Protein AF-A0A380DRR4-F1 (afdb_monomer_lite)

InterPro domains:
  IPR005499 6-carboxyhexanoate--CoA ligase [PF03744] (2-49)

Organism: Staphylococcus aureus (NCBI:txid1280)

Foldseek 3Di:
DDKDKKWFAAPPHGQDIDIDDDDPVCPVVVVVVRVCCRQVGPSDGTPDMD

Sequence (50 aa):
MYSIKMRSSNQDVHISGAETICEFDKIEQTVQRFYNKGFFHENGQPDFLI

Structure (mmCIF, N/CA/C/O backbone):
data_AF-A0A380DRR4-F1
#
_entry.id   AF-A0A380DRR4-F1
#
loop_
_atom_site.group_PDB
_atom_site.id
_atom_site.type_symbol
_atom_site.lab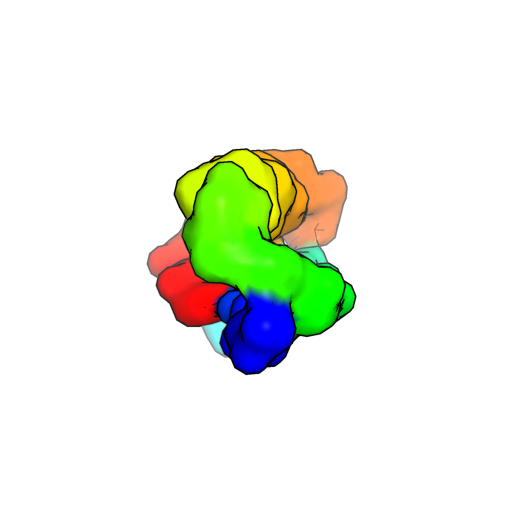el_atom_id
_atom_site.label_alt_id
_atom_site.label_comp_id
_atom_site.label_a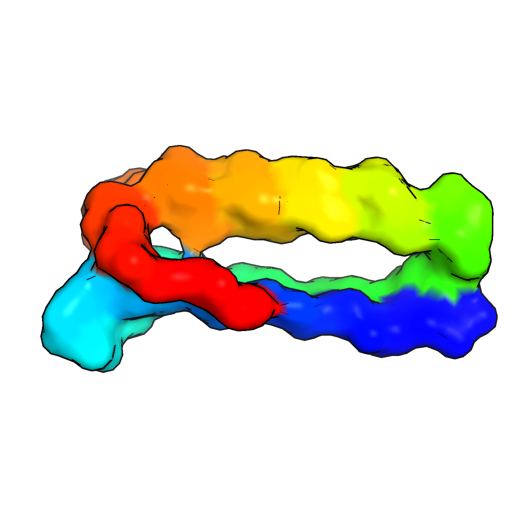sym_id
_atom_site.label_entity_id
_atom_site.label_seq_id
_atom_site.pdbx_PDB_ins_code
_atom_site.Cartn_x
_atom_site.Cartn_y
_atom_site.Cartn_z
_atom_site.occupancy
_atom_site.B_iso_or_equiv
_atom_site.auth_seq_id
_atom_site.auth_comp_id
_atom_site.auth_asym_id
_atom_site.auth_atom_id
_atom_site.pdbx_PDB_model_num
ATOM 1 N N . MET A 1 1 ? -8.133 -4.350 15.523 1.00 94.44 1 MET A N 1
ATOM 2 C CA . MET A 1 1 ? -6.857 -3.913 14.917 1.00 94.44 1 MET A CA 1
ATOM 3 C C . MET A 1 1 ? -6.268 -4.954 13.977 1.00 94.44 1 MET A C 1
ATOM 5 O O . MET A 1 1 ? -6.065 -6.095 14.373 1.00 94.44 1 MET A O 1
ATOM 9 N N . TYR A 1 2 ? -5.986 -4.537 12.743 1.00 98.25 2 TYR A N 1
ATOM 10 C CA . TYR A 1 2 ? -5.456 -5.342 11.641 1.00 98.25 2 TYR A CA 1
ATOM 11 C C . TYR A 1 2 ? -4.255 -4.626 11.025 1.00 98.25 2 TYR A C 1
ATOM 13 O O . TYR A 1 2 ? -4.338 -3.430 10.744 1.00 98.25 2 TYR A O 1
ATOM 21 N N . SER A 1 3 ? -3.150 -5.346 10.815 1.00 98.38 3 SER A N 1
ATOM 22 C CA . SER A 1 3 ? -1.985 -4.837 10.080 1.00 98.38 3 SER A CA 1
ATOM 23 C C . SER A 1 3 ? -2.214 -5.042 8.587 1.00 98.38 3 SER A C 1
ATOM 25 O O . SER A 1 3 ? -2.393 -6.173 8.138 1.00 98.38 3 SER A O 1
ATOM 27 N N . ILE A 1 4 ? -2.223 -3.947 7.831 1.00 98.31 4 ILE A N 1
ATOM 28 C CA . ILE A 1 4 ? -2.335 -3.949 6.374 1.00 98.31 4 ILE A CA 1
ATOM 29 C C . ILE A 1 4 ? -0.997 -3.471 5.817 1.00 98.31 4 ILE A C 1
ATOM 31 O O . ILE A 1 4 ? -0.479 -2.430 6.232 1.00 98.31 4 ILE A O 1
ATOM 35 N N . LYS A 1 5 ? -0.438 -4.233 4.880 1.00 98.50 5 LYS A N 1
ATOM 36 C CA . LYS A 1 5 ? 0.835 -3.955 4.207 1.00 98.50 5 LYS A CA 1
ATOM 37 C C . LYS A 1 5 ? 0.596 -3.974 2.702 1.00 98.50 5 LYS A C 1
ATOM 39 O O . LYS A 1 5 ? -0.286 -4.691 2.249 1.00 98.50 5 LYS A O 1
ATOM 44 N N . MET A 1 6 ? 1.360 -3.176 1.963 1.00 98.25 6 MET A N 1
ATOM 45 C CA . MET A 1 6 ? 1.376 -3.187 0.504 1.00 98.25 6 MET A CA 1
ATOM 46 C C . MET A 1 6 ? 2.795 -2.982 -0.021 1.00 98.25 6 MET A C 1
ATOM 48 O O . MET A 1 6 ? 3.556 -2.178 0.530 1.00 98.25 6 MET A O 1
ATOM 52 N N . ARG A 1 7 ? 3.135 -3.676 -1.106 1.00 98.12 7 ARG A N 1
ATOM 53 C CA . ARG A 1 7 ? 4.339 -3.473 -1.912 1.00 98.12 7 ARG A CA 1
ATOM 54 C C . ARG A 1 7 ? 3.990 -3.577 -3.394 1.00 98.12 7 ARG A C 1
ATOM 56 O O . ARG A 1 7 ? 3.301 -4.497 -3.811 1.00 98.12 7 ARG A O 1
ATOM 63 N N . SER A 1 8 ? 4.551 -2.677 -4.193 1.00 98.25 8 SER A N 1
ATOM 64 C CA . SER A 1 8 ? 4.466 -2.709 -5.655 1.00 98.25 8 SER A CA 1
ATOM 65 C C . SER A 1 8 ? 5.848 -2.736 -6.302 1.00 98.25 8 SER A C 1
ATOM 67 O O . SER A 1 8 ? 6.824 -2.198 -5.757 1.00 98.25 8 SER A O 1
ATOM 69 N N . SER A 1 9 ? 5.930 -3.383 -7.461 1.00 97.94 9 SER A N 1
ATOM 70 C CA . SER A 1 9 ? 7.148 -3.505 -8.260 1.00 97.94 9 SER A CA 1
ATOM 71 C C . SER A 1 9 ? 6.857 -3.474 -9.759 1.00 97.94 9 SER A C 1
ATOM 73 O O . SER A 1 9 ? 5.712 -3.645 -10.172 1.00 97.94 9 SER A O 1
ATOM 75 N N . ASN A 1 10 ? 7.903 -3.236 -10.549 1.00 97.69 10 ASN A N 1
ATOM 76 C CA . ASN A 1 10 ? 7.949 -3.446 -11.994 1.00 97.69 10 ASN A CA 1
ATOM 77 C C . ASN A 1 10 ? 9.230 -4.221 -12.313 1.00 97.69 10 ASN A C 1
ATOM 79 O O . ASN A 1 10 ? 10.306 -3.721 -11.989 1.00 97.69 10 ASN A O 1
ATOM 83 N N . GLN A 1 11 ? 9.133 -5.428 -12.879 1.00 95.56 11 GLN A N 1
ATOM 84 C CA . GLN A 1 11 ? 10.297 -6.274 -13.194 1.00 95.56 11 GLN A CA 1
ATOM 85 C C . GLN A 1 11 ? 11.299 -6.367 -12.022 1.00 95.56 11 GLN A C 1
ATOM 87 O O . GLN A 1 11 ? 12.482 -6.061 -12.163 1.00 95.56 11 GLN A O 1
ATOM 92 N N . ASP A 1 12 ? 10.795 -6.709 -10.830 1.00 92.12 12 ASP A N 1
ATOM 93 C CA . ASP A 1 12 ? 11.529 -6.777 -9.551 1.00 92.12 12 ASP A CA 1
ATOM 94 C C . ASP A 1 12 ? 12.083 -5.445 -8.999 1.00 92.12 12 ASP A C 1
ATOM 96 O O . ASP A 1 12 ? 12.538 -5.386 -7.850 1.00 92.12 12 ASP A O 1
ATOM 100 N N . VAL A 1 13 ? 11.973 -4.341 -9.740 1.00 96.31 13 VAL A N 1
ATOM 101 C CA . VAL A 1 13 ? 12.314 -2.996 -9.261 1.00 96.31 13 VAL A CA 1
ATOM 102 C C . VAL A 1 13 ? 11.209 -2.489 -8.341 1.00 96.31 13 VAL A C 1
ATOM 104 O O . VAL A 1 13 ? 10.029 -2.499 -8.687 1.00 96.31 13 VAL A O 1
ATOM 107 N N . HIS A 1 14 ? 11.580 -2.036 -7.144 1.00 97.19 14 HIS A N 1
ATOM 108 C CA . HIS A 1 14 ? 10.634 -1.463 -6.188 1.00 97.19 14 HIS A CA 1
ATOM 109 C C . HIS A 1 14 ? 10.012 -0.163 -6.7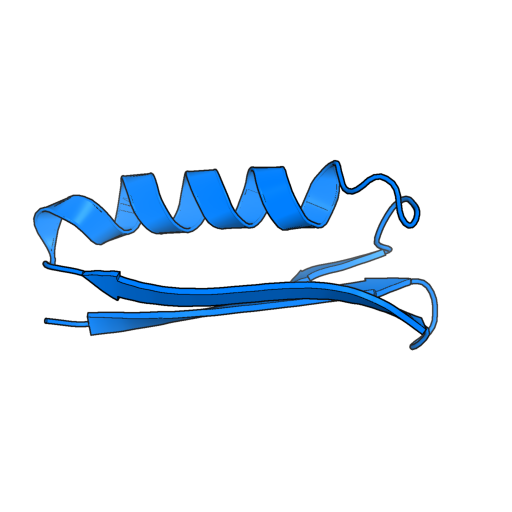16 1.00 97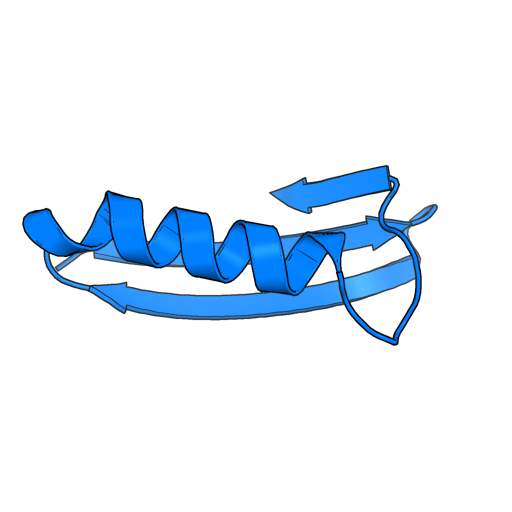.19 14 HIS A C 1
ATOM 111 O O . HIS A 1 14 ? 10.738 0.764 -7.066 1.00 97.19 14 HIS A O 1
ATOM 117 N N . ILE A 1 15 ? 8.677 -0.079 -6.689 1.00 97.69 15 ILE A N 1
ATOM 118 C CA . ILE A 1 15 ? 7.923 1.126 -7.063 1.00 97.69 15 ILE A CA 1
ATOM 119 C C . ILE A 1 15 ? 7.428 1.861 -5.815 1.00 97.69 15 ILE A C 1
ATOM 121 O O . ILE A 1 15 ? 7.745 3.036 -5.619 1.00 97.69 15 ILE A O 1
ATOM 125 N N . SER A 1 16 ? 6.670 1.178 -4.951 1.00 98.06 16 SER A N 1
ATOM 126 C CA . SER A 1 16 ? 6.126 1.765 -3.722 1.00 98.06 16 SER A CA 1
ATOM 127 C C . SER A 1 16 ? 5.888 0.734 -2.620 1.00 98.06 16 SER A C 1
ATOM 129 O O . SER A 1 16 ? 5.770 -0.467 -2.875 1.00 98.06 16 SER A O 1
ATOM 131 N N . GLY A 1 17 ? 5.784 1.214 -1.380 1.00 97.62 17 GLY A N 1
ATOM 132 C CA . GLY A 1 17 ? 5.411 0.425 -0.211 1.00 97.62 17 GLY A CA 1
ATOM 133 C C . GLY A 1 17 ? 4.605 1.241 0.799 1.00 97.62 17 GLY A C 1
ATOM 134 O O . GLY A 1 17 ? 4.723 2.470 0.869 1.00 97.62 17 GLY A O 1
ATOM 135 N N . ALA A 1 18 ? 3.757 0.563 1.569 1.00 98.06 18 ALA A N 1
ATOM 136 C CA . ALA A 1 18 ? 2.991 1.166 2.652 1.00 98.06 18 ALA A CA 1
ATOM 137 C C . ALA A 1 18 ? 2.646 0.144 3.740 1.00 98.06 18 ALA A C 1
ATOM 139 O O . ALA A 1 18 ? 2.415 -1.027 3.457 1.00 98.06 18 ALA A O 1
ATOM 140 N N . GLU A 1 19 ? 2.561 0.605 4.985 1.00 98.31 19 GLU A N 1
ATOM 141 C CA . GLU A 1 19 ? 2.093 -0.195 6.115 1.00 98.31 19 GLU A CA 1
ATOM 142 C C . GLU A 1 19 ? 1.246 0.671 7.047 1.00 98.31 19 GLU A C 1
ATOM 144 O O . GLU A 1 19 ? 1.522 1.856 7.248 1.00 98.31 19 GLU A O 1
ATOM 149 N N . THR A 1 20 ? 0.176 0.097 7.591 1.00 98.31 20 THR A N 1
ATOM 150 C CA . THR A 1 20 ? -0.616 0.733 8.641 1.00 98.31 20 THR A CA 1
ATOM 151 C C . THR A 1 20 ? -1.342 -0.309 9.488 1.00 98.31 20 THR A C 1
ATOM 153 O O . THR A 1 20 ? -1.471 -1.469 9.096 1.00 98.31 20 THR A O 1
ATOM 156 N N . ILE A 1 21 ? -1.833 0.112 10.651 1.00 98.31 21 ILE A N 1
ATOM 157 C CA . ILE A 1 21 ? -2.725 -0.685 11.491 1.00 98.31 21 ILE A CA 1
ATOM 158 C C . ILE A 1 21 ? -4.059 0.053 11.556 1.00 98.31 21 ILE A C 1
ATOM 160 O O . ILE A 1 21 ? -4.083 1.250 11.839 1.00 98.31 21 ILE A O 1
ATOM 164 N N . CYS A 1 22 ? -5.160 -0.641 11.280 1.00 98.00 22 CYS A N 1
ATOM 165 C CA . CYS A 1 22 ? -6.497 -0.048 11.282 1.00 98.00 22 CYS A CA 1
ATOM 166 C C . CYS A 1 22 ? -7.535 -0.965 11.942 1.00 98.00 22 CYS A C 1
ATOM 168 O O . CYS A 1 22 ? -7.291 -2.156 12.160 1.00 98.00 22 CYS A O 1
ATOM 170 N N . GLU A 1 23 ? -8.692 -0.405 12.290 1.00 98.56 23 GLU A N 1
ATO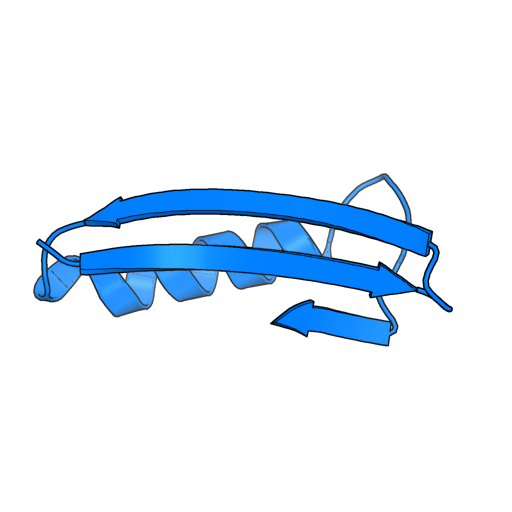M 171 C CA . GLU A 1 23 ? -9.835 -1.196 12.743 1.00 98.56 23 GLU A CA 1
ATOM 172 C C . GLU A 1 23 ? -10.541 -1.891 11.576 1.00 98.56 23 GLU A C 1
ATOM 174 O O . GLU A 1 23 ? -10.339 -1.546 10.411 1.00 98.56 23 GLU A O 1
ATOM 179 N N . PHE A 1 24 ? -11.356 -2.902 11.889 1.00 98.06 24 PHE A N 1
ATOM 180 C CA . PHE A 1 24 ? -12.012 -3.744 10.882 1.00 98.06 24 PHE A CA 1
ATOM 181 C C . PHE A 1 24 ? -12.812 -2.930 9.854 1.00 98.06 24 PHE A C 1
ATOM 183 O O . PHE A 1 24 ? -12.702 -3.153 8.651 1.00 98.06 24 PHE A O 1
ATOM 190 N N . ASP A 1 25 ? -13.569 -1.939 10.325 1.00 98.44 25 ASP A N 1
ATOM 191 C CA . ASP A 1 25 ? -14.414 -1.055 9.516 1.00 98.44 25 ASP A CA 1
ATOM 192 C C . ASP A 1 25 ? -13.613 -0.103 8.608 1.00 98.44 25 ASP A C 1
ATOM 194 O O . ASP A 1 25 ? -14.185 0.582 7.763 1.00 98.44 25 ASP A O 1
ATOM 198 N N . LYS A 1 26 ? -12.287 -0.044 8.773 1.00 98.56 26 LYS A N 1
ATOM 199 C CA . LYS A 1 26 ? -11.372 0.791 7.985 1.00 98.56 26 LYS A CA 1
ATOM 200 C C . LYS A 1 26 ? -10.531 -0.002 6.987 1.00 98.56 26 LYS A C 1
ATOM 202 O O . LYS A 1 26 ? -9.749 0.609 6.252 1.00 98.56 26 LYS A O 1
ATOM 207 N N . ILE A 1 27 ? -10.687 -1.327 6.919 1.00 98.31 27 ILE A N 1
ATOM 208 C CA . ILE A 1 27 ? -9.906 -2.181 6.011 1.00 98.31 27 ILE A CA 1
ATOM 209 C C . ILE A 1 27 ? -10.132 -1.778 4.551 1.00 98.31 27 ILE A C 1
ATOM 211 O O . ILE A 1 27 ? -9.160 -1.525 3.847 1.00 98.31 27 ILE A O 1
ATOM 215 N N . GLU A 1 28 ? -11.384 -1.643 4.104 1.00 98.44 28 GLU A N 1
ATOM 216 C CA . GLU A 1 28 ? -11.707 -1.300 2.709 1.00 98.44 28 GLU A CA 1
ATOM 217 C C . GLU A 1 28 ? -11.079 0.038 2.290 1.00 98.44 28 GLU A C 1
ATOM 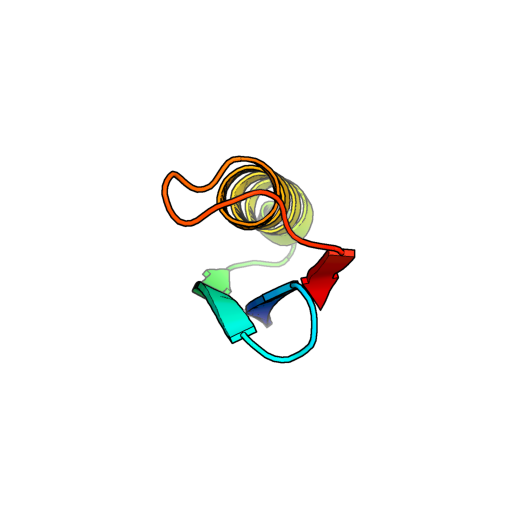219 O O . GLU A 1 28 ? -10.353 0.114 1.296 1.00 98.44 28 GLU A O 1
ATOM 224 N N . GLN A 1 29 ? -11.261 1.075 3.113 1.00 98.50 29 GLN A N 1
ATOM 225 C CA . GLN A 1 29 ? -10.661 2.391 2.889 1.00 98.50 29 GLN A CA 1
ATOM 226 C C . GLN A 1 29 ? -9.125 2.318 2.836 1.00 98.50 29 GLN A C 1
ATOM 228 O O . GLN A 1 29 ? -8.484 2.992 2.024 1.00 98.50 29 GLN A O 1
ATOM 233 N N . THR A 1 30 ? -8.519 1.502 3.701 1.00 98.44 30 THR A N 1
ATOM 234 C CA . THR A 1 30 ? -7.063 1.330 3.766 1.00 98.44 30 THR A CA 1
ATOM 235 C C . THR A 1 30 ? -6.526 0.637 2.518 1.00 98.44 30 THR A C 1
ATOM 237 O O . THR A 1 30 ? -5.550 1.113 1.933 1.00 98.44 30 THR A O 1
ATOM 240 N N . VAL A 1 31 ? -7.183 -0.438 2.075 1.00 98.06 31 VAL A N 1
ATOM 241 C CA . VAL A 1 31 ? -6.828 -1.178 0.858 1.00 98.06 31 VAL A CA 1
ATOM 242 C C . VAL A 1 31 ? -6.955 -0.279 -0.368 1.00 98.06 31 VAL A C 1
ATOM 244 O O . VAL A 1 31 ? -6.018 -0.207 -1.159 1.00 98.06 31 VAL A O 1
ATOM 247 N N . GLN A 1 32 ? -8.041 0.490 -0.497 1.00 98.38 32 GLN A N 1
ATOM 248 C CA . GLN A 1 32 ? -8.220 1.416 -1.618 1.00 98.38 32 GLN A CA 1
ATOM 249 C C . GLN A 1 32 ? -7.135 2.504 -1.646 1.00 98.38 32 GLN A C 1
ATOM 251 O O . GLN A 1 32 ? -6.577 2.812 -2.702 1.00 98.38 32 GLN A O 1
ATOM 256 N N . ARG A 1 33 ? -6.773 3.058 -0.480 1.00 98.25 33 ARG A N 1
ATOM 257 C CA . ARG A 1 33 ? -5.671 4.024 -0.369 1.00 98.25 33 ARG A CA 1
ATOM 258 C C . ARG A 1 33 ? -4.338 3.414 -0.804 1.00 98.25 33 ARG A C 1
ATOM 260 O O . ARG A 1 33 ? -3.562 4.078 -1.487 1.00 98.25 33 ARG A O 1
ATOM 267 N N . PHE A 1 34 ? -4.056 2.177 -0.400 1.00 98.19 34 PHE A N 1
ATOM 268 C CA . PHE A 1 34 ? -2.814 1.483 -0.748 1.00 98.19 34 PHE A CA 1
ATOM 269 C C . PHE A 1 34 ? -2.766 1.100 -2.224 1.00 98.19 34 PHE A C 1
ATOM 271 O O . PHE A 1 34 ? -1.737 1.319 -2.856 1.00 98.19 34 PHE A O 1
ATOM 278 N N . TYR A 1 35 ? -3.880 0.643 -2.794 1.00 97.62 35 TYR A N 1
ATOM 279 C CA . TYR A 1 35 ? -4.003 0.404 -4.227 1.00 97.62 35 TYR A CA 1
ATOM 280 C C . TYR A 1 35 ? -3.660 1.665 -5.026 1.00 97.62 35 TYR A C 1
ATOM 282 O O . TYR A 1 35 ? -2.760 1.634 -5.861 1.00 97.62 35 TYR A O 1
ATOM 290 N N . ASN A 1 36 ? -4.291 2.799 -4.697 1.00 97.44 36 ASN A N 1
ATOM 291 C CA . ASN A 1 36 ? -4.030 4.063 -5.385 1.00 97.44 36 ASN A CA 1
ATOM 292 C C . ASN A 1 36 ? -2.567 4.512 -5.235 1.00 97.44 36 ASN A C 1
ATOM 294 O O . ASN A 1 36 ? -1.950 4.956 -6.199 1.00 97.44 36 ASN A O 1
ATOM 298 N N . LYS A 1 37 ? -1.989 4.367 -4.036 1.00 96.88 37 LYS A N 1
ATOM 299 C CA . LYS A 1 37 ? -0.579 4.694 -3.789 1.00 96.88 37 LYS A CA 1
ATOM 300 C C . LYS A 1 37 ? 0.374 3.812 -4.602 1.00 96.88 37 LYS A C 1
ATOM 302 O O . LYS A 1 37 ? 1.386 4.315 -5.073 1.00 96.88 37 LYS A O 1
ATOM 307 N N . GLY A 1 38 ? 0.084 2.516 -4.717 1.00 96.56 38 GLY A N 1
ATOM 308 C CA . GLY A 1 38 ? 0.920 1.563 -5.442 1.00 96.56 38 GLY A CA 1
ATOM 309 C C . GLY A 1 38 ? 0.828 1.739 -6.956 1.00 96.56 38 GLY A C 1
ATOM 310 O O . GLY A 1 38 ? 1.854 1.881 -7.608 1.00 96.56 38 GLY A O 1
ATOM 311 N N . PHE A 1 39 ? -0.389 1.782 -7.509 1.00 95.12 39 PHE A N 1
ATOM 312 C CA . PHE A 1 39 ? -0.615 1.832 -8.961 1.00 95.12 39 PHE A CA 1
ATOM 313 C C . PHE A 1 39 ? -0.264 3.167 -9.618 1.00 95.12 39 PHE A C 1
ATOM 315 O O . PHE A 1 39 ? 0.103 3.182 -10.790 1.00 95.12 39 PHE A O 1
ATOM 322 N N . PHE A 1 40 ? -0.379 4.277 -8.886 1.00 94.38 40 PHE A N 1
ATOM 323 C CA . PHE A 1 40 ? -0.206 5.625 -9.436 1.00 94.38 40 PHE A CA 1
ATOM 324 C C . PHE A 1 40 ? 0.998 6.358 -8.830 1.00 94.38 40 PHE A C 1
ATOM 326 O O . PHE A 1 40 ? 0.979 7.579 -8.687 1.00 94.38 40 PHE A O 1
ATOM 333 N N . HIS A 1 41 ? 2.038 5.622 -8.429 1.00 94.06 41 HIS A N 1
ATOM 334 C CA . HIS A 1 41 ? 3.246 6.224 -7.868 1.00 94.06 41 HIS A CA 1
ATOM 335 C C . HIS A 1 41 ? 4.087 6.929 -8.940 1.00 94.06 41 HIS A C 1
ATOM 337 O O . HIS A 1 41 ? 4.222 6.451 -10.063 1.00 94.06 41 HIS A O 1
ATOM 343 N N . GLU A 1 42 ? 4.762 8.014 -8.562 1.00 93.00 42 GLU A N 1
ATOM 344 C CA . GLU A 1 42 ? 5.673 8.761 -9.447 1.00 93.00 42 GLU A CA 1
ATOM 345 C C . GLU A 1 42 ? 6.922 7.966 -9.875 1.00 93.00 42 GLU A C 1
ATOM 347 O O . GLU A 1 42 ? 7.591 8.328 -10.837 1.00 93.00 42 GLU A O 1
ATOM 352 N N . ASN A 1 43 ? 7.210 6.851 -9.191 1.00 92.12 43 ASN A N 1
ATOM 353 C CA . ASN A 1 43 ? 8.390 6.014 -9.440 1.00 92.12 43 ASN A CA 1
ATOM 354 C C . ASN A 1 43 ? 8.221 5.097 -10.662 1.00 92.12 43 ASN A C 1
ATOM 356 O O . ASN A 1 43 ? 9.162 4.401 -11.037 1.00 92.12 43 ASN A O 1
ATOM 360 N N . GLY A 1 44 ? 7.032 5.077 -11.268 1.00 92.62 44 GLY A N 1
ATOM 361 C CA . GLY A 1 44 ? 6.725 4.288 -12.453 1.00 92.62 44 GLY A CA 1
ATOM 362 C C . GLY A 1 44 ? 5.450 3.469 -12.303 1.00 92.62 44 GLY A C 1
ATOM 363 O O . GLY A 1 44 ? 4.845 3.391 -11.236 1.00 92.62 44 GLY A O 1
ATOM 364 N N . GLN A 1 45 ? 5.047 2.845 -13.406 1.00 95.38 45 GLN A N 1
ATOM 365 C CA . GLN A 1 45 ? 3.874 1.980 -13.454 1.00 95.38 45 GLN A CA 1
ATOM 366 C C . GLN A 1 45 ? 4.246 0.570 -12.966 1.00 95.38 45 GLN A C 1
ATOM 368 O O . GLN A 1 45 ? 5.137 -0.035 -13.565 1.00 95.38 45 GLN A O 1
ATOM 373 N N . PRO A 1 46 ? 3.608 0.028 -11.913 1.00 97.25 46 PRO A N 1
ATOM 374 C CA . PRO A 1 46 ? 3.887 -1.328 -11.450 1.00 97.25 46 PRO A CA 1
ATOM 375 C C . PRO A 1 46 ? 3.248 -2.393 -12.352 1.00 97.25 46 PRO A C 1
ATOM 377 O O . PRO A 1 46 ? 2.177 -2.177 -12.921 1.00 97.25 46 PRO A O 1
ATOM 380 N N . ASP A 1 47 ? 3.883 -3.562 -12.430 1.00 97.12 47 ASP A N 1
ATOM 381 C CA . ASP A 1 47 ? 3.326 -4.789 -13.021 1.00 97.12 47 ASP A CA 1
ATOM 382 C C . ASP A 1 47 ? 2.837 -5.787 -11.952 1.00 97.12 47 ASP A C 1
ATOM 384 O O . ASP A 1 47 ? 2.101 -6.726 -12.260 1.00 97.12 47 ASP A O 1
ATOM 388 N N . PHE A 1 48 ? 3.197 -5.551 -10.687 1.00 97.25 48 PHE A N 1
ATOM 389 C CA . PHE A 1 48 ? 2.872 -6.400 -9.550 1.00 97.25 48 PHE A CA 1
ATOM 390 C C . PHE A 1 48 ? 2.559 -5.563 -8.303 1.00 97.25 48 PHE A C 1
ATOM 392 O O . PHE A 1 48 ? 3.252 -4.584 -8.005 1.00 97.25 48 PHE A O 1
ATOM 399 N N . LEU A 1 49 ? 1.523 -5.960 -7.556 1.00 97.06 49 LEU A N 1
ATOM 400 C CA . LEU A 1 49 ? 1.127 -5.357 -6.281 1.00 97.06 49 LEU A CA 1
ATOM 401 C C . LEU A 1 49 ? 0.611 -6.443 -5.329 1.00 97.06 49 LEU A C 1
ATOM 403 O O . LEU A 1 49 ? -0.267 -7.221 -5.701 1.00 97.06 49 LEU A O 1
ATOM 407 N N . ILE A 1 50 ? 1.147 -6.459 -4.108 1.00 90.44 50 ILE A N 1
ATOM 408 C CA . ILE A 1 50 ? 0.722 -7.299 -2.972 1.00 90.44 50 ILE A CA 1
ATOM 409 C C . ILE A 1 50 ? 0.458 -6.456 -1.742 1.00 90.44 50 ILE A C 1
ATOM 411 O O . ILE A 1 50 ? 1.033 -5.347 -1.681 1.00 90.44 50 ILE A O 1
#

Radius of gyration: 11.21 Å; chains: 1; bounding box: 27×16×28 Å

pLDDT: mean 96.96, std 2.01, range [90.44, 98.56]

Secondary structure (DSSP, 8-state):
-EEEEEEEEETTEEEEEEEEEE-GGGHHHHHHHHHHHHHT-TT---SEE-